Protein AF-T1AAK2-F1 (afdb_monomer_lite)

Organism: NCBI:txid410659

pLDDT: mean 90.62, std 12.0, range [41.94, 97.44]

Secondary structure (DSSP, 8-state):
-HHHHTT-SS--EEEE-SEEETHHHHHHHHSSEEEE-TT-EEE-GGGGGT----TTHHHHHHHHH-HHHHHHHHHH--EEEHHHHHHTT-SEEEP---

InterPro domains:
  IPR001753 Enoyl-CoA hydratase/isomerase-like domain [PF00378] (5-89)
  IPR029045 ClpP/crotonase-like domain superfamily [SSF52096] (2-89)

Sequence (98 aa):
MILMLRRLPLPVIAAVNGVAAGAGANIAFACDLVLAARSASFVQAFARIGLVPDCGGTWFVPRLVGAARAMGLALLGEKLPAAQAAQWGSDLALSRGR

Structure (mmCIF, N/CA/C/O backbone):
data_AF-T1AAK2-F1
#
_entry.id   AF-T1AAK2-F1
#
loop_
_atom_site.group_PDB
_atom_site.id
_atom_site.type_symbol
_atom_site.label_atom_id
_atom_site.label_alt_id
_atom_site.label_comp_id
_atom_site.label_asym_id
_atom_site.label_entity_id
_atom_site.label_seq_id
_atom_site.pdbx_PDB_ins_code
_atom_site.Cartn_x
_atom_site.Cartn_y
_atom_site.Cartn_z
_atom_site.occupancy
_atom_site.B_iso_or_equiv
_atom_site.auth_seq_id
_atom_site.auth_comp_id
_atom_site.auth_asym_id
_atom_site.auth_atom_id
_atom_site.pdbx_PDB_model_num
ATOM 1 N N . MET A 1 1 ? 3.416 -16.464 3.490 1.00 88.12 1 MET A N 1
ATOM 2 C CA . MET A 1 1 ? 2.940 -15.370 4.366 1.00 88.12 1 MET A CA 1
ATOM 3 C C . MET A 1 1 ? 1.570 -14.837 3.944 1.00 88.12 1 MET A C 1
ATOM 5 O O . MET A 1 1 ? 0.615 -15.110 4.653 1.00 88.12 1 MET A O 1
ATOM 9 N N . ILE A 1 2 ? 1.426 -14.141 2.806 1.00 94.88 2 ILE A N 1
ATOM 10 C CA . ILE A 1 2 ? 0.179 -13.418 2.467 1.00 94.88 2 ILE A CA 1
ATOM 11 C C . ILE A 1 2 ? -1.085 -14.296 2.413 1.00 94.88 2 ILE A C 1
ATOM 13 O O . ILE A 1 2 ? -2.151 -13.890 2.863 1.00 94.88 2 ILE A O 1
ATOM 17 N N . LEU A 1 3 ? -0.956 -15.543 1.949 1.00 94.56 3 LEU A N 1
ATOM 18 C CA . LEU A 1 3 ? -2.061 -16.506 1.937 1.00 94.56 3 LEU A CA 1
ATOM 19 C C . LEU A 1 3 ? -2.513 -16.924 3.341 1.00 94.56 3 LEU A C 1
ATOM 21 O O . LEU A 1 3 ? -3.669 -17.287 3.503 1.00 94.56 3 LEU A O 1
ATOM 25 N N . MET A 1 4 ? -1.629 -16.890 4.344 1.00 95.00 4 MET A N 1
ATOM 26 C CA . MET A 1 4 ? -2.017 -17.185 5.727 1.00 95.00 4 MET A CA 1
ATOM 27 C C . MET A 1 4 ? -2.861 -16.046 6.298 1.00 95.00 4 MET A C 1
ATOM 29 O O . MET A 1 4 ? -3.911 -16.320 6.862 1.00 95.00 4 MET A O 1
ATOM 33 N N . LEU A 1 5 ? -2.461 -14.788 6.065 1.00 94.25 5 LEU A N 1
ATOM 34 C CA . LEU A 1 5 ? -3.240 -13.607 6.459 1.00 94.25 5 LEU A CA 1
ATOM 35 C C . LEU A 1 5 ? -4.644 -13.643 5.842 1.00 94.25 5 LEU A C 1
ATOM 37 O O . LEU A 1 5 ? -5.631 -13.510 6.553 1.00 94.25 5 LEU A O 1
ATOM 41 N N . ARG A 1 6 ? -4.742 -13.927 4.536 1.00 93.19 6 ARG A N 1
ATOM 42 C CA . ARG A 1 6 ? -6.023 -14.014 3.807 1.00 93.19 6 ARG A CA 1
ATOM 43 C C . ARG A 1 6 ? -6.914 -15.199 4.196 1.00 93.19 6 ARG A C 1
ATOM 45 O O . ARG A 1 6 ? -8.056 -15.250 3.757 1.00 93.19 6 ARG A O 1
ATOM 52 N N . ARG A 1 7 ? -6.392 -16.177 4.940 1.00 96.12 7 ARG A N 1
ATOM 53 C CA . ARG A 1 7 ? -7.134 -17.368 5.389 1.00 96.12 7 ARG A CA 1
ATOM 54 C C . ARG A 1 7 ? -7.571 -17.278 6.849 1.00 96.12 7 ARG A C 1
ATOM 56 O O . ARG A 1 7 ? -8.154 -18.236 7.350 1.00 96.12 7 ARG A O 1
ATOM 63 N N . LEU A 1 8 ? -7.274 -16.175 7.539 1.00 96.88 8 LEU A N 1
ATOM 64 C CA . LEU A 1 8 ? -7.744 -15.980 8.903 1.00 96.88 8 LEU A CA 1
ATOM 65 C C . LEU A 1 8 ? -9.282 -15.950 8.9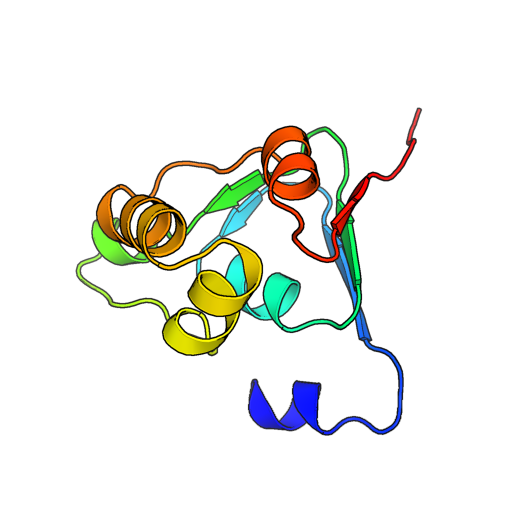19 1.00 96.88 8 LEU A C 1
ATOM 67 O O . LEU A 1 8 ? -9.881 -15.267 8.092 1.00 96.88 8 LEU A O 1
ATOM 71 N N . PRO A 1 9 ? -9.940 -16.647 9.864 1.00 97.06 9 PRO A N 1
ATOM 72 C CA . PRO A 1 9 ? -11.397 -16.617 10.004 1.00 97.06 9 PRO A CA 1
ATOM 73 C C . PRO A 1 9 ? -11.886 -15.345 10.722 1.00 97.06 9 PRO A C 1
ATOM 75 O O . PRO A 1 9 ? -12.990 -15.317 11.259 1.00 97.06 9 PRO A O 1
ATOM 78 N N . LEU A 1 10 ? -11.042 -14.314 10.791 1.00 96.94 10 LEU A N 1
ATOM 79 C CA . LEU A 1 10 ? -11.267 -13.068 11.511 1.00 96.94 10 LEU A CA 1
ATOM 80 C C . LEU A 1 10 ? -11.011 -11.892 10.563 1.00 96.94 10 LEU A C 1
ATOM 82 O O . LEU A 1 10 ? -10.091 -11.989 9.748 1.00 96.94 10 LEU A O 1
ATOM 86 N N . PRO A 1 11 ? -11.748 -10.775 10.701 1.00 95.25 11 PRO A N 1
ATOM 87 C CA . PRO A 1 11 ? -11.446 -9.551 9.968 1.00 95.25 11 PRO A CA 1
ATOM 88 C C . PRO A 1 11 ? -10.037 -9.040 10.285 1.00 95.25 11 PRO A C 1
ATOM 90 O O . PRO A 1 11 ? -9.645 -8.962 11.453 1.00 95.25 11 PRO A O 1
ATOM 93 N N . VAL A 1 12 ? -9.294 -8.639 9.256 1.00 95.88 12 VAL A N 1
ATOM 94 C CA . VAL A 1 12 ? -7.945 -8.081 9.377 1.00 95.88 12 VAL A CA 1
ATOM 95 C C . VAL A 1 12 ? -7.969 -6.602 9.007 1.00 95.88 12 VAL A C 1
ATOM 97 O O . VAL A 1 12 ? -8.337 -6.235 7.893 1.00 95.88 12 VAL A O 1
ATOM 100 N N . ILE A 1 13 ? -7.537 -5.743 9.933 1.00 95.56 13 ILE A N 1
ATOM 101 C CA . ILE A 1 13 ? -7.494 -4.288 9.739 1.00 95.56 13 ILE A CA 1
ATOM 102 C C . ILE A 1 13 ? -6.042 -3.814 9.771 1.00 95.56 13 ILE A C 1
ATOM 104 O O . ILE A 1 13 ? -5.328 -4.050 10.746 1.00 95.56 13 ILE A O 1
ATOM 108 N N . ALA A 1 14 ? -5.605 -3.105 8.730 1.00 95.94 14 ALA A N 1
ATOM 109 C CA . ALA A 1 14 ? -4.312 -2.424 8.722 1.00 95.94 14 ALA A CA 1
ATOM 110 C C . ALA A 1 14 ? -4.465 -0.975 9.198 1.00 95.94 14 ALA A C 1
ATOM 112 O O . ALA A 1 14 ? -5.129 -0.181 8.542 1.00 95.94 14 ALA A O 1
ATOM 113 N N . ALA A 1 15 ? -3.814 -0.600 10.299 1.00 96.56 15 ALA A N 1
ATOM 114 C CA . ALA A 1 15 ? -3.704 0.794 10.728 1.00 96.56 15 ALA A CA 1
ATOM 115 C C . ALA A 1 15 ? -2.364 1.384 10.259 1.00 96.56 15 ALA A C 1
ATOM 117 O O . ALA A 1 15 ? -1.300 0.945 10.690 1.00 96.56 15 ALA A O 1
ATOM 118 N N . VAL A 1 16 ? -2.408 2.377 9.370 1.00 96.88 16 VAL A N 1
ATOM 119 C CA . VAL A 1 16 ? -1.230 2.955 8.710 1.00 96.88 16 VAL A CA 1
ATOM 120 C C . VAL A 1 16 ? -1.051 4.410 9.137 1.00 96.88 16 VAL A C 1
ATOM 122 O O . VAL A 1 16 ? -1.832 5.288 8.768 1.00 96.88 16 VAL A O 1
ATOM 125 N N . ASN A 1 17 ? 0.014 4.675 9.894 1.00 95.81 17 ASN A N 1
ATOM 126 C CA . ASN A 1 17 ? 0.405 6.012 10.340 1.00 95.81 17 ASN A CA 1
ATOM 127 C C . ASN A 1 17 ? 1.833 6.325 9.872 1.00 95.81 17 ASN A C 1
ATOM 129 O O . ASN A 1 17 ? 2.797 6.160 10.614 1.00 95.81 17 ASN A O 1
ATOM 133 N N . GLY A 1 18 ? 1.964 6.703 8.599 1.00 95.94 18 GLY A N 1
ATOM 134 C CA . GLY A 1 18 ? 3.249 6.996 7.968 1.00 95.94 18 GLY A CA 1
ATOM 135 C C . GLY A 1 18 ? 3.368 6.401 6.568 1.00 95.94 18 GLY A C 1
ATOM 136 O O . GLY A 1 18 ? 2.371 6.193 5.876 1.00 95.94 18 GLY A O 1
ATOM 137 N N . VAL A 1 19 ? 4.601 6.155 6.128 1.00 97.44 19 VAL A N 1
ATOM 138 C CA . VAL A 1 19 ? 4.872 5.587 4.802 1.00 97.44 19 VAL A CA 1
ATOM 139 C C . VAL A 1 19 ? 4.811 4.060 4.865 1.00 97.44 19 VAL A C 1
ATOM 141 O O . VAL A 1 19 ? 5.651 3.434 5.505 1.00 97.44 19 VAL A O 1
ATOM 144 N N . ALA A 1 20 ? 3.860 3.456 4.153 1.00 97.12 20 ALA A N 1
ATOM 145 C CA . ALA A 1 20 ? 3.843 2.027 3.867 1.00 97.12 20 ALA A CA 1
ATOM 146 C C . ALA A 1 20 ? 4.564 1.779 2.532 1.00 97.12 20 ALA A C 1
ATOM 148 O O . ALA A 1 20 ? 4.085 2.182 1.472 1.00 97.12 20 ALA A O 1
ATOM 149 N N . ALA A 1 21 ? 5.734 1.143 2.573 1.00 96.25 21 ALA A N 1
ATOM 150 C CA . ALA A 1 21 ? 6.583 0.939 1.399 1.00 96.25 21 ALA A CA 1
ATOM 151 C C . ALA A 1 21 ? 6.732 -0.541 1.036 1.00 96.25 21 ALA A C 1
ATOM 153 O O . ALA A 1 21 ? 6.885 -1.393 1.910 1.00 96.25 21 ALA A O 1
ATOM 154 N N . GLY A 1 22 ? 6.709 -0.832 -0.265 1.00 95.31 22 GLY A N 1
ATOM 155 C CA . GLY A 1 22 ? 6.933 -2.162 -0.822 1.00 95.31 22 GLY A CA 1
ATOM 156 C C . GLY A 1 22 ? 5.982 -3.203 -0.231 1.00 95.31 22 GLY A C 1
ATOM 157 O O . GLY A 1 22 ? 4.761 -3.034 -0.277 1.00 95.31 22 GLY A O 1
ATOM 158 N N . ALA A 1 23 ? 6.554 -4.243 0.381 1.00 95.06 23 ALA A N 1
ATOM 159 C CA . ALA A 1 23 ? 5.812 -5.299 1.062 1.00 95.06 23 ALA A CA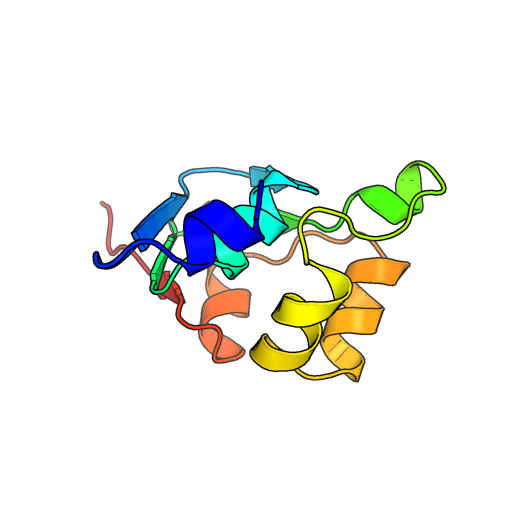 1
ATOM 160 C C . ALA A 1 23 ? 4.813 -4.742 2.084 1.00 95.06 23 ALA A C 1
ATOM 162 O O . ALA A 1 23 ? 3.686 -5.221 2.163 1.00 95.06 23 ALA A O 1
ATOM 163 N N . GLY A 1 24 ? 5.180 -3.684 2.816 1.00 95.44 24 GLY A N 1
ATOM 164 C CA . GLY A 1 24 ? 4.297 -3.052 3.797 1.00 95.44 24 GLY A CA 1
ATOM 165 C C . GLY A 1 24 ? 3.031 -2.458 3.171 1.00 95.44 24 GLY A C 1
ATOM 166 O O . GLY A 1 24 ? 1.951 -2.587 3.743 1.00 95.44 24 GLY A O 1
ATOM 167 N N . ALA A 1 25 ? 3.134 -1.873 1.971 1.00 95.50 25 ALA A N 1
ATOM 168 C CA . ALA A 1 25 ? 1.962 -1.401 1.232 1.00 95.50 25 ALA A CA 1
ATOM 169 C C . ALA A 1 25 ? 1.088 -2.576 0.775 1.00 95.50 25 ALA A C 1
ATOM 171 O O . ALA A 1 25 ? -0.125 -2.550 0.950 1.00 95.50 25 ALA A O 1
ATOM 172 N N . ASN A 1 26 ? 1.708 -3.629 0.238 1.00 95.50 26 ASN A N 1
ATOM 173 C CA . ASN A 1 26 ? 0.993 -4.791 -0.293 1.00 95.50 26 ASN A CA 1
ATOM 174 C C . ASN A 1 26 ? 0.287 -5.600 0.798 1.00 95.50 26 ASN A C 1
ATOM 176 O O . ASN A 1 26 ? -0.825 -6.071 0.579 1.00 95.50 26 ASN A O 1
ATOM 180 N N . ILE A 1 27 ? 0.893 -5.716 1.982 1.00 95.69 27 ILE A N 1
ATOM 181 C CA . ILE A 1 27 ? 0.259 -6.326 3.154 1.00 95.69 27 ILE A CA 1
ATOM 182 C C . ILE A 1 27 ? -0.939 -5.489 3.598 1.00 95.69 27 ILE A C 1
ATOM 184 O O . ILE A 1 27 ? -2.004 -6.057 3.814 1.00 95.69 27 ILE A O 1
ATOM 188 N N . ALA A 1 28 ? -0.797 -4.160 3.685 1.00 95.31 28 ALA A N 1
ATOM 189 C CA . ALA A 1 28 ? -1.918 -3.289 4.032 1.00 95.31 28 ALA A CA 1
ATOM 190 C C . ALA A 1 28 ? -3.078 -3.458 3.040 1.00 95.31 28 ALA A C 1
ATOM 192 O O . ALA A 1 28 ? -4.208 -3.672 3.455 1.00 95.31 28 ALA A O 1
ATOM 193 N N . PHE A 1 29 ? -2.792 -3.468 1.737 1.00 93.00 29 PHE A N 1
ATOM 194 C CA . PHE A 1 29 ? -3.792 -3.682 0.685 1.00 93.00 29 PHE A CA 1
ATOM 195 C C . PHE A 1 29 ? -4.400 -5.091 0.641 1.00 93.00 29 PHE A C 1
ATOM 197 O O . PHE A 1 29 ? -5.383 -5.302 -0.062 1.00 93.00 29 PHE A O 1
ATOM 204 N N . ALA A 1 30 ? -3.828 -6.065 1.347 1.00 93.75 30 ALA A N 1
ATOM 205 C CA . ALA A 1 30 ? -4.392 -7.408 1.453 1.00 93.75 30 ALA A CA 1
ATOM 206 C C . ALA A 1 30 ? -5.312 -7.586 2.673 1.00 93.75 30 ALA A C 1
ATOM 208 O O . ALA A 1 30 ? -5.972 -8.625 2.777 1.00 93.75 30 ALA A O 1
ATOM 209 N N . CYS A 1 31 ? -5.326 -6.618 3.595 1.00 94.12 31 CYS A N 1
ATOM 210 C CA . CYS A 1 31 ? -6.264 -6.569 4.713 1.00 94.12 31 CYS A CA 1
ATOM 211 C C . CYS A 1 31 ? -7.678 -6.235 4.224 1.00 94.12 31 CYS A C 1
ATOM 213 O O . CYS A 1 31 ? -7.851 -5.663 3.151 1.00 94.12 31 CYS A O 1
ATOM 215 N N . ASP A 1 32 ? -8.686 -6.576 5.025 1.00 91.62 32 ASP A N 1
ATOM 216 C CA . ASP A 1 32 ? -10.091 -6.344 4.670 1.00 91.62 32 ASP A CA 1
ATOM 217 C C . ASP A 1 32 ? -10.468 -4.861 4.768 1.00 91.62 32 ASP A C 1
ATOM 219 O O . ASP A 1 32 ? -11.319 -4.385 4.026 1.00 91.62 32 ASP A O 1
ATOM 223 N N . LEU A 1 33 ? -9.821 -4.126 5.678 1.00 92.19 33 LEU A N 1
ATOM 224 C CA . LEU A 1 33 ? -9.934 -2.675 5.792 1.00 92.19 33 LEU A CA 1
ATOM 225 C C . LEU A 1 33 ? -8.575 -2.052 6.079 1.00 92.19 33 LEU A C 1
ATOM 227 O O . LEU A 1 33 ? -7.768 -2.588 6.847 1.00 92.19 33 LEU A O 1
ATOM 231 N N . VAL A 1 34 ? -8.354 -0.861 5.532 1.00 94.12 34 VAL A N 1
ATOM 232 C CA . VAL A 1 34 ? -7.159 -0.069 5.825 1.00 94.12 34 VAL A CA 1
ATOM 233 C C . VAL A 1 34 ? -7.559 1.265 6.446 1.00 94.12 34 VAL A C 1
ATOM 235 O O . VAL A 1 34 ? -8.250 2.073 5.838 1.00 94.12 34 VAL A O 1
ATOM 238 N N .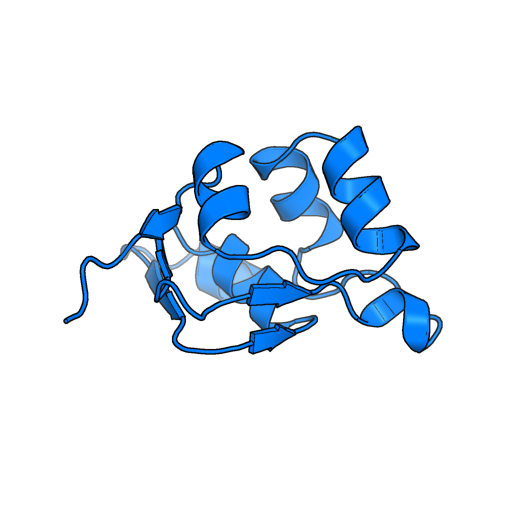 LEU A 1 35 ? -7.106 1.516 7.671 1.00 95.12 35 LEU A N 1
ATOM 239 C CA . LEU A 1 35 ? -7.252 2.783 8.375 1.00 95.12 35 LEU A CA 1
ATOM 240 C C . LEU A 1 35 ? -5.983 3.607 8.203 1.00 95.12 35 LEU A C 1
ATOM 242 O O . LEU A 1 35 ? -4.973 3.337 8.849 1.00 95.12 35 LEU A O 1
ATOM 246 N N . ALA A 1 36 ? -6.024 4.624 7.349 1.00 95.19 36 ALA A N 1
ATOM 247 C CA . ALA A 1 36 ? -4.862 5.467 7.086 1.00 95.19 36 ALA A CA 1
ATOM 248 C C . ALA A 1 36 ? -4.982 6.842 7.754 1.00 95.19 36 ALA A C 1
ATOM 250 O O . ALA A 1 36 ? -6.018 7.508 7.667 1.00 95.19 36 ALA A O 1
ATOM 251 N N . ALA A 1 37 ? -3.897 7.289 8.392 1.00 96.44 37 ALA A N 1
ATOM 252 C CA . ALA A 1 37 ? -3.741 8.681 8.795 1.00 96.44 37 ALA A CA 1
ATOM 253 C C . ALA A 1 37 ? -3.694 9.587 7.553 1.00 96.44 37 ALA A C 1
ATOM 255 O O . ALA A 1 37 ? -3.211 9.182 6.497 1.00 96.44 37 ALA A O 1
ATOM 256 N N . ARG A 1 38 ? -4.128 10.849 7.674 1.00 93.12 38 ARG A N 1
ATOM 257 C CA . ARG A 1 38 ? -4.063 11.822 6.563 1.00 93.12 38 ARG A CA 1
ATOM 258 C C . ARG A 1 38 ? -2.650 12.016 6.002 1.00 93.12 38 ARG A C 1
ATOM 260 O O . ARG A 1 38 ? -2.503 12.243 4.807 1.00 93.12 38 ARG A O 1
ATOM 267 N N . SER A 1 39 ? -1.637 11.918 6.860 1.00 95.44 39 SER A N 1
ATOM 268 C CA . SER A 1 39 ? -0.218 12.023 6.504 1.00 95.44 39 SER A CA 1
ATOM 269 C C . SER A 1 39 ? 0.364 10.742 5.894 1.00 95.44 39 SER A C 1
ATOM 271 O O . SER A 1 39 ? 1.517 10.745 5.460 1.00 95.44 39 SER A O 1
ATOM 273 N N . ALA A 1 40 ? -0.390 9.639 5.874 1.00 97.31 40 ALA A N 1
ATOM 274 C CA . ALA A 1 40 ? 0.106 8.369 5.374 1.00 97.31 40 ALA A CA 1
ATOM 275 C C . ALA A 1 40 ? 0.260 8.370 3.845 1.00 97.31 40 ALA A C 1
ATOM 277 O O . ALA A 1 40 ? -0.440 9.075 3.111 1.00 97.31 40 ALA A O 1
ATOM 278 N N . SER A 1 41 ? 1.180 7.541 3.359 1.00 96.94 41 SER A N 1
ATOM 279 C CA . SER A 1 41 ? 1.357 7.297 1.926 1.00 96.94 41 SER A CA 1
ATOM 280 C C . SER A 1 41 ? 1.779 5.859 1.661 1.00 96.94 41 SER A C 1
ATOM 282 O O . SER A 1 41 ? 2.403 5.224 2.508 1.00 96.94 41 SER A O 1
ATOM 284 N N . PHE A 1 42 ? 1.448 5.363 0.476 1.00 96.50 42 PHE A N 1
ATOM 285 C CA . PHE A 1 42 ? 1.767 4.016 0.013 1.00 96.50 42 PHE A CA 1
ATOM 286 C C . PHE A 1 42 ? 2.733 4.098 -1.165 1.00 96.50 42 PHE A C 1
ATOM 288 O O . PHE A 1 42 ? 2.586 4.978 -2.006 1.00 96.50 42 PHE A O 1
ATOM 295 N N . VAL A 1 43 ? 3.720 3.208 -1.263 1.00 96.50 43 VAL A N 1
ATOM 296 C CA . VAL A 1 43 ? 4.682 3.242 -2.377 1.00 96.50 43 VAL A CA 1
ATOM 297 C C . VAL A 1 43 ? 5.101 1.846 -2.82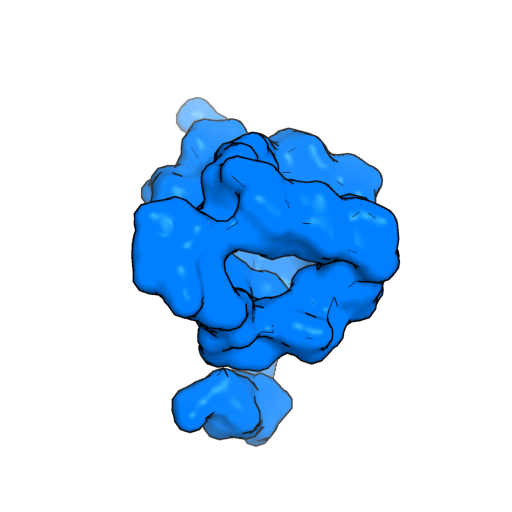2 1.00 96.50 43 VAL A C 1
ATOM 299 O O . VAL A 1 43 ? 5.493 1.015 -2.006 1.00 96.50 43 VAL A O 1
ATOM 302 N N . GLN A 1 44 ? 5.074 1.599 -4.133 1.00 95.88 44 GLN A N 1
ATOM 303 C CA . GLN A 1 44 ? 5.656 0.400 -4.744 1.00 95.88 44 GLN A CA 1
ATOM 304 C C . GLN A 1 44 ? 7.138 0.657 -5.056 1.00 95.88 44 GLN A C 1
ATOM 306 O O . GLN A 1 44 ? 7.517 0.956 -6.181 1.00 95.88 44 GLN A O 1
ATOM 311 N N . ALA A 1 45 ? 7.999 0.567 -4.041 1.00 92.81 45 ALA A N 1
ATOM 312 C CA . ALA A 1 45 ? 9.417 0.935 -4.161 1.00 92.81 45 ALA A CA 1
ATOM 313 C C . ALA A 1 45 ? 10.279 -0.052 -4.986 1.00 92.81 45 ALA A C 1
ATOM 315 O O . ALA A 1 45 ? 11.462 0.203 -5.194 1.00 92.81 45 ALA A O 1
ATOM 316 N N . PHE A 1 46 ? 9.705 -1.163 -5.459 1.00 95.19 46 PHE A N 1
ATOM 317 C CA . PHE A 1 46 ? 10.426 -2.278 -6.083 1.00 95.19 46 PHE A CA 1
ATOM 318 C C . PHE A 1 46 ? 11.137 -1.911 -7.390 1.00 95.19 46 PHE A C 1
ATOM 320 O O . PHE A 1 46 ? 12.281 -2.316 -7.590 1.00 95.19 46 PHE A O 1
ATOM 327 N N . ALA A 1 47 ? 10.519 -1.080 -8.239 1.00 90.88 47 ALA A N 1
ATOM 328 C CA . ALA A 1 47 ? 11.125 -0.660 -9.505 1.00 90.88 47 ALA A CA 1
ATOM 329 C C . ALA A 1 47 ? 12.468 0.060 -9.307 1.00 90.88 47 ALA A C 1
ATOM 331 O O . ALA A 1 47 ? 13.375 -0.072 -10.124 1.00 90.88 47 ALA A O 1
ATOM 332 N N . ARG A 1 48 ? 12.644 0.751 -8.173 1.00 90.62 48 ARG A N 1
ATOM 333 C CA . ARG A 1 48 ? 13.879 1.481 -7.840 1.00 90.62 48 ARG A CA 1
ATOM 334 C C . ARG A 1 48 ? 15.056 0.561 -7.517 1.00 90.62 48 ARG A C 1
ATOM 336 O O . ARG A 1 48 ? 16.189 1.027 -7.480 1.00 90.62 48 ARG A O 1
ATOM 343 N N . ILE A 1 49 ? 14.783 -0.715 -7.259 1.00 93.75 49 ILE A N 1
ATOM 344 C CA . ILE A 1 49 ? 15.774 -1.739 -6.914 1.00 93.75 49 ILE A CA 1
ATOM 345 C C . ILE A 1 49 ? 15.754 -2.916 -7.901 1.00 93.75 49 ILE A C 1
ATOM 347 O O . ILE A 1 49 ? 16.296 -3.974 -7.602 1.00 93.75 49 ILE A O 1
ATOM 351 N N . GLY A 1 50 ? 15.125 -2.749 -9.071 1.00 93.12 50 GLY A N 1
ATOM 352 C CA . GLY A 1 50 ? 15.065 -3.789 -10.102 1.00 93.12 50 GLY A CA 1
ATOM 353 C C . GLY A 1 50 ? 14.218 -5.007 -9.722 1.00 93.12 50 GLY A C 1
ATOM 354 O O . GLY A 1 50 ? 14.439 -6.090 -10.256 1.00 93.12 50 GLY A O 1
ATOM 355 N N . LEU A 1 51 ? 13.266 -4.849 -8.797 1.00 95.62 51 LEU A N 1
ATOM 356 C CA . LEU A 1 51 ? 12.375 -5.920 -8.356 1.00 95.62 51 LEU A CA 1
ATOM 357 C C . LEU A 1 51 ? 10.939 -5.707 -8.842 1.00 95.62 51 LEU A C 1
ATOM 359 O O . LEU A 1 51 ? 10.501 -4.593 -9.132 1.00 95.62 51 LEU A O 1
ATOM 363 N N . VAL A 1 52 ? 10.186 -6.805 -8.874 1.00 93.88 52 VAL A N 1
ATOM 364 C CA . VAL A 1 52 ? 8.733 -6.804 -9.082 1.00 93.88 52 VAL A CA 1
ATOM 365 C C . VAL A 1 52 ? 7.993 -6.654 -7.745 1.00 93.88 52 VAL A C 1
ATOM 367 O O . VAL A 1 52 ? 8.556 -7.010 -6.706 1.00 93.88 52 VAL A O 1
ATOM 370 N N . PRO A 1 53 ? 6.732 -6.179 -7.735 1.00 94.88 53 PRO A N 1
ATOM 371 C CA . PRO A 1 53 ? 5.926 -6.151 -6.518 1.00 94.88 53 PRO A CA 1
ATOM 372 C C . PRO A 1 53 ? 5.783 -7.525 -5.854 1.00 94.88 53 PRO A C 1
ATOM 374 O O . PRO A 1 53 ? 5.354 -8.492 -6.485 1.00 94.88 53 PRO A O 1
ATOM 377 N N . ASP A 1 54 ? 6.101 -7.595 -4.563 1.00 94.44 54 ASP A N 1
ATOM 378 C CA . ASP A 1 54 ? 6.035 -8.817 -3.756 1.00 94.44 54 ASP A CA 1
ATOM 379 C C . ASP A 1 54 ? 4.738 -8.910 -2.926 1.00 94.44 54 ASP A C 1
ATOM 381 O O . ASP A 1 54 ? 3.805 -8.131 -3.118 1.00 94.44 54 ASP A O 1
ATOM 385 N N . CYS A 1 55 ? 4.657 -9.874 -1.999 1.00 95.62 55 CYS A N 1
ATOM 386 C CA . CYS A 1 55 ? 3.587 -9.975 -0.992 1.00 95.62 55 CYS A CA 1
ATOM 387 C C . CYS A 1 55 ? 2.157 -9.887 -1.558 1.00 95.62 55 CYS A C 1
ATOM 389 O O . CYS A 1 55 ? 1.252 -9.370 -0.910 1.00 95.62 55 CYS A O 1
ATOM 391 N N . GLY A 1 56 ? 1.944 -10.407 -2.770 1.00 93.81 56 GLY A N 1
ATOM 392 C CA . GLY A 1 56 ? 0.645 -10.380 -3.445 1.00 93.81 56 GLY A CA 1
ATOM 393 C C . GLY A 1 56 ? 0.296 -9.047 -4.114 1.00 93.81 56 GLY A C 1
ATOM 394 O O . GLY A 1 56 ? -0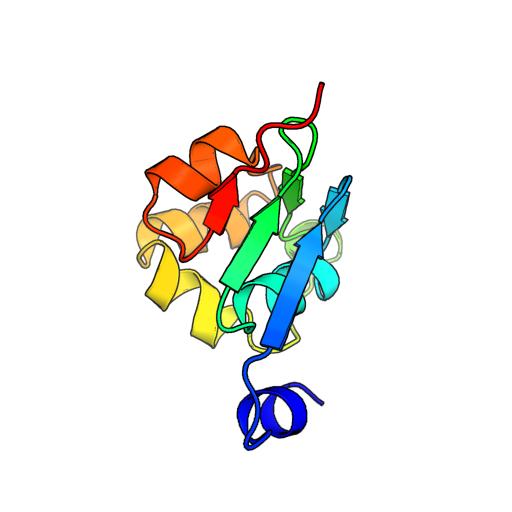.812 -8.913 -4.624 1.00 93.81 56 GLY A O 1
ATOM 395 N N . GLY A 1 57 ? 1.208 -8.073 -4.167 1.00 93.75 57 GLY A N 1
ATOM 396 C CA . GLY A 1 57 ? 0.973 -6.760 -4.774 1.00 93.75 57 GLY A CA 1
ATOM 397 C C . GLY A 1 57 ? 0.505 -6.833 -6.227 1.00 93.75 57 GLY A C 1
ATOM 398 O O . GLY A 1 57 ? -0.433 -6.139 -6.609 1.00 93.75 57 GLY A O 1
ATOM 399 N N . THR A 1 58 ? 1.065 -7.752 -7.018 1.00 95.19 58 THR A N 1
ATOM 400 C CA . THR A 1 58 ? 0.633 -8.011 -8.404 1.00 95.19 58 THR A CA 1
ATOM 401 C C . THR A 1 58 ? -0.782 -8.586 -8.514 1.00 95.19 58 THR A C 1
ATOM 403 O O . THR A 1 58 ? -1.382 -8.544 -9.586 1.00 95.19 58 THR A O 1
ATOM 406 N N . TRP A 1 59 ? -1.346 -9.101 -7.420 1.00 94.12 59 TRP A N 1
ATOM 407 C CA . TRP A 1 59 ? -2.712 -9.608 -7.361 1.00 94.12 59 TRP A CA 1
ATOM 408 C C . TRP A 1 59 ? -3.695 -8.570 -6.812 1.00 94.12 59 TRP A C 1
ATOM 410 O O . TRP A 1 59 ? -4.718 -8.312 -7.453 1.00 94.12 59 TRP A O 1
ATOM 420 N N . PHE A 1 60 ? -3.398 -7.986 -5.646 1.00 92.25 60 PHE A N 1
ATOM 421 C CA . PHE A 1 60 ? -4.316 -7.098 -4.922 1.00 92.25 60 PHE A CA 1
ATOM 422 C C . PHE A 1 60 ? -4.397 -5.708 -5.549 1.00 92.25 60 PHE A C 1
ATOM 424 O O . PHE A 1 60 ? -5.491 -5.229 -5.833 1.00 92.25 60 PHE A O 1
ATOM 431 N N . VAL A 1 61 ? -3.255 -5.078 -5.836 1.00 92.62 61 VAL A N 1
ATOM 432 C CA . VAL A 1 61 ? -3.210 -3.690 -6.320 1.00 92.62 61 VAL A CA 1
ATOM 433 C C . VAL A 1 61 ? -4.033 -3.487 -7.605 1.00 92.62 61 VAL A C 1
ATOM 435 O O . VAL A 1 61 ? -4.887 -2.601 -7.605 1.00 92.62 61 VAL A O 1
ATOM 438 N N . PRO A 1 62 ? -3.901 -4.298 -8.679 1.00 93.56 62 PRO A N 1
ATOM 439 C CA . PRO A 1 62 ? -4.726 -4.110 -9.878 1.00 93.56 62 PRO A CA 1
ATOM 440 C C . PRO A 1 62 ? -6.222 -4.346 -9.655 1.00 93.56 62 PRO A C 1
ATOM 442 O O . PRO A 1 62 ? -7.024 -3.783 -10.396 1.00 93.56 62 PRO A O 1
ATOM 445 N N . ARG A 1 63 ? -6.613 -5.136 -8.647 1.00 91.88 63 ARG A N 1
ATOM 446 C CA . ARG A 1 63 ? -8.026 -5.364 -8.299 1.00 91.88 63 ARG A CA 1
ATOM 447 C C . ARG A 1 63 ? -8.624 -4.211 -7.502 1.00 91.88 63 ARG A C 1
ATOM 449 O O . ARG A 1 63 ? -9.805 -3.943 -7.657 1.00 91.88 63 ARG A O 1
ATOM 456 N N . LEU A 1 64 ? -7.807 -3.525 -6.706 1.00 90.94 64 LEU A N 1
ATOM 457 C CA . LEU A 1 64 ? -8.237 -2.372 -5.916 1.00 90.94 64 LEU A CA 1
ATOM 458 C C . LEU A 1 64 ? -8.332 -1.093 -6.749 1.00 90.94 64 LEU A C 1
ATOM 460 O O . LEU A 1 64 ? -9.273 -0.330 -6.585 1.00 90.94 64 LEU A O 1
ATOM 464 N N . VAL A 1 65 ? -7.356 -0.834 -7.628 1.00 92.00 65 VAL A N 1
ATOM 465 C CA . VAL A 1 65 ? -7.249 0.474 -8.311 1.00 92.00 65 VAL A CA 1
ATOM 466 C C . VAL A 1 65 ? -7.385 0.403 -9.835 1.00 92.00 65 VAL A C 1
ATOM 468 O O . VAL A 1 65 ? -7.363 1.439 -10.503 1.00 92.00 65 VAL A O 1
ATOM 471 N N . GLY A 1 66 ? -7.535 -0.798 -10.397 1.00 93.44 66 GLY A N 1
ATOM 472 C CA . GLY A 1 66 ? -7.531 -1.043 -11.838 1.00 93.44 66 GLY A CA 1
ATOM 473 C C . GLY A 1 66 ? -6.121 -1.145 -12.432 1.00 93.44 66 GLY A C 1
ATOM 474 O O . GLY A 1 66 ? -5.137 -0.651 -11.876 1.00 93.44 66 GLY A O 1
ATOM 475 N N . ALA A 1 67 ? -6.018 -1.781 -13.603 1.00 94.69 67 ALA A N 1
ATOM 476 C CA . ALA A 1 67 ? -4.737 -2.130 -14.223 1.00 94.69 67 ALA A CA 1
ATOM 477 C C . ALA A 1 67 ? -3.851 -0.912 -14.539 1.00 94.69 67 ALA A C 1
ATOM 479 O O . ALA A 1 67 ? -2.661 -0.929 -14.238 1.00 94.69 67 ALA A O 1
ATOM 480 N N . ALA A 1 68 ? -4.424 0.160 -15.098 1.00 95.81 68 ALA A N 1
ATOM 481 C CA . ALA A 1 68 ? -3.661 1.346 -15.493 1.00 95.81 68 ALA A CA 1
ATOM 482 C C . ALA A 1 68 ? -2.997 2.038 -14.291 1.00 95.81 68 ALA A C 1
ATOM 484 O O . ALA A 1 68 ? -1.803 2.334 -14.320 1.00 95.81 68 ALA A O 1
ATOM 485 N N . ARG A 1 69 ? -3.748 2.237 -13.199 1.00 94.94 69 ARG A N 1
ATOM 486 C CA . ARG A 1 69 ? -3.212 2.838 -11.969 1.00 94.94 69 ARG A CA 1
ATOM 487 C C . ARG A 1 69 ? -2.205 1.917 -11.293 1.00 94.94 69 ARG A C 1
ATOM 489 O O . ARG A 1 69 ? -1.156 2.387 -10.874 1.00 94.94 69 ARG A O 1
ATOM 496 N N . ALA A 1 70 ? -2.486 0.615 -11.231 1.00 94.94 70 ALA A N 1
ATOM 497 C CA . ALA A 1 70 ? -1.556 -0.358 -10.665 1.00 94.94 70 ALA A CA 1
ATOM 498 C C . ALA A 1 70 ? -0.221 -0.390 -11.418 1.00 94.94 70 ALA A C 1
ATOM 500 O O . ALA A 1 70 ? 0.832 -0.435 -10.787 1.00 94.94 70 ALA A O 1
ATOM 501 N N . MET A 1 71 ? -0.261 -0.303 -12.750 1.00 96.50 71 MET A N 1
ATOM 502 C CA . MET A 1 71 ? 0.940 -0.215 -13.573 1.00 96.50 71 MET A CA 1
ATOM 503 C C . MET A 1 71 ? 1.709 1.082 -13.306 1.00 96.50 71 MET A C 1
ATOM 505 O O . MET A 1 71 ? 2.914 1.031 -13.091 1.00 96.50 71 MET A O 1
ATOM 509 N N . GLY A 1 72 ? 1.025 2.228 -13.234 1.00 95.81 72 GLY A N 1
ATOM 510 C CA . GLY A 1 72 ? 1.655 3.501 -12.870 1.00 95.81 72 GLY A CA 1
ATOM 511 C C . GLY A 1 72 ? 2.340 3.444 -11.501 1.00 95.81 72 GLY A C 1
ATOM 512 O O . GLY A 1 72 ? 3.509 3.802 -11.385 1.00 95.81 72 GLY A O 1
ATOM 513 N N . LEU A 1 73 ? 1.655 2.904 -10.486 1.00 95.44 73 LEU A N 1
ATOM 514 C CA . LEU A 1 73 ? 2.233 2.702 -9.155 1.00 95.44 73 LEU A CA 1
ATOM 515 C C . LEU A 1 73 ? 3.484 1.817 -9.215 1.00 95.44 73 LEU A C 1
ATOM 517 O O . LEU A 1 73 ? 4.502 2.173 -8.629 1.00 95.44 73 LEU A O 1
ATOM 521 N N . ALA A 1 74 ? 3.417 0.686 -9.923 1.00 95.81 74 ALA A N 1
ATOM 522 C CA . ALA A 1 74 ? 4.500 -0.290 -9.990 1.00 95.81 74 ALA A CA 1
ATOM 523 C C . ALA A 1 74 ? 5.710 0.187 -10.807 1.00 95.81 74 ALA A C 1
ATOM 525 O O . ALA A 1 74 ? 6.835 -0.082 -10.400 1.00 95.81 74 ALA A O 1
ATOM 526 N N . LEU A 1 75 ? 5.495 0.877 -11.933 1.00 96.25 75 LEU A N 1
ATOM 527 C CA . LEU A 1 75 ? 6.567 1.325 -12.829 1.00 96.25 75 LEU A CA 1
ATOM 528 C C . LEU A 1 75 ? 7.244 2.606 -12.343 1.00 96.25 75 LEU A C 1
ATOM 530 O O . LEU A 1 75 ? 8.464 2.714 -12.421 1.00 96.25 75 LEU A O 1
ATOM 534 N N . LEU A 1 76 ? 6.462 3.577 -11.863 1.00 95.25 76 LEU A N 1
ATOM 535 C CA . LEU A 1 76 ? 6.990 4.884 -11.465 1.00 95.25 76 LEU A CA 1
ATOM 536 C C . LEU A 1 76 ? 7.507 4.872 -10.022 1.00 95.25 76 LEU A C 1
ATOM 538 O O . LEU A 1 76 ? 8.418 5.622 -9.678 1.00 95.25 76 LEU A O 1
ATOM 542 N N . GLY A 1 77 ? 6.939 4.018 -9.161 1.00 93.19 77 GLY A N 1
ATOM 543 C CA . GLY A 1 77 ? 7.330 3.932 -7.753 1.00 93.19 77 GLY A CA 1
ATOM 544 C C . GLY A 1 77 ? 7.081 5.229 -6.975 1.00 93.19 77 GLY A C 1
ATOM 545 O O . GLY A 1 77 ? 7.793 5.522 -6.009 1.00 93.19 77 GLY A O 1
ATOM 546 N N . GLU A 1 78 ? 6.099 6.023 -7.406 1.00 94.25 78 GLU A N 1
ATOM 547 C CA . GLU A 1 78 ? 5.694 7.262 -6.747 1.00 94.25 78 GLU A CA 1
ATOM 548 C C . GLU A 1 78 ? 4.872 6.987 -5.483 1.00 94.25 78 GLU A C 1
ATOM 550 O O . GLU A 1 78 ? 4.244 5.936 -5.320 1.00 94.25 78 GLU A O 1
ATOM 555 N N . LYS A 1 79 ? 4.883 7.950 -4.557 1.00 95.38 79 LYS A N 1
ATOM 556 C CA . LYS A 1 79 ? 4.039 7.886 -3.363 1.00 95.38 79 LYS A CA 1
ATOM 557 C C . LYS A 1 79 ? 2.586 8.122 -3.760 1.00 95.38 79 LYS A C 1
ATOM 559 O O . LYS A 1 79 ? 2.277 9.146 -4.354 1.00 95.38 79 LYS A O 1
ATOM 564 N N . LEU A 1 80 ? 1.706 7.231 -3.326 1.00 95.62 80 LEU A N 1
ATOM 565 C CA . LEU A 1 80 ? 0.258 7.381 -3.333 1.00 95.62 80 LEU A CA 1
ATOM 566 C C . LEU A 1 80 ? -0.195 7.944 -1.974 1.00 95.62 80 LEU A C 1
ATOM 568 O O . LEU A 1 80 ? -0.174 7.209 -0.981 1.00 95.62 80 LEU A O 1
ATOM 572 N N . PRO A 1 81 ? -0.588 9.226 -1.878 1.00 96.56 81 PRO A N 1
ATOM 573 C CA . PRO A 1 81 ? -1.090 9.802 -0.634 1.00 96.56 81 PRO A CA 1
ATOM 574 C C . PRO A 1 81 ? -2.398 9.133 -0.198 1.00 96.56 81 PRO A C 1
ATOM 576 O O . PRO A 1 81 ? -3.237 8.800 -1.037 1.00 96.56 81 PRO A O 1
ATOM 579 N N . ALA A 1 82 ? -2.621 9.002 1.114 1.00 94.44 82 ALA A N 1
ATOM 580 C CA . ALA A 1 82 ? -3.820 8.357 1.659 1.00 94.44 82 ALA A CA 1
ATOM 581 C C . ALA A 1 82 ? -5.130 8.967 1.128 1.00 94.44 82 ALA A C 1
ATOM 583 O O . ALA A 1 82 ? -6.066 8.239 0.805 1.00 94.44 82 ALA A O 1
ATOM 584 N N . ALA A 1 83 ? -5.184 10.294 0.971 1.00 93.88 83 ALA A N 1
ATOM 585 C CA . ALA A 1 83 ? -6.353 10.982 0.422 1.00 93.88 83 ALA A CA 1
ATOM 586 C C . ALA A 1 83 ? -6.694 10.524 -1.007 1.00 93.88 83 ALA A C 1
ATOM 588 O O . ALA A 1 83 ? -7.862 10.320 -1.326 1.00 93.88 83 ALA A O 1
ATOM 589 N N . GLN A 1 84 ? -5.679 10.324 -1.850 1.00 94.19 84 GLN A N 1
ATOM 590 C CA . GLN A 1 84 ? -5.861 9.848 -3.219 1.00 94.19 84 GLN A CA 1
ATOM 591 C C . GLN A 1 84 ? -6.210 8.356 -3.248 1.00 94.19 84 GLN A C 1
ATOM 593 O O . GLN A 1 84 ? -7.094 7.953 -3.999 1.00 94.19 84 GLN A O 1
ATOM 598 N N . ALA A 1 85 ? -5.582 7.543 -2.394 1.00 92.31 85 ALA A N 1
ATOM 599 C CA . ALA A 1 85 ? -5.919 6.126 -2.270 1.00 92.31 85 ALA A CA 1
ATOM 600 C C . ALA A 1 85 ? -7.401 5.913 -1.893 1.00 92.31 85 ALA A C 1
ATOM 602 O O . ALA A 1 85 ? -8.068 5.072 -2.497 1.00 92.31 85 ALA A O 1
ATOM 603 N N . ALA A 1 86 ? -7.940 6.723 -0.974 1.00 91.25 86 ALA A N 1
ATOM 604 C CA . ALA A 1 86 ? -9.352 6.672 -0.581 1.00 91.25 86 ALA A CA 1
ATOM 605 C C . ALA A 1 86 ? -10.300 7.020 -1.742 1.00 91.25 86 ALA A C 1
ATOM 607 O O . ALA A 1 86 ? -11.349 6.405 -1.901 1.00 91.25 86 ALA A O 1
ATOM 608 N N . GLN A 1 87 ? -9.922 7.983 -2.590 1.00 90.50 87 GLN A N 1
ATOM 609 C CA . GLN A 1 87 ? -10.713 8.362 -3.769 1.00 90.50 87 GLN A CA 1
ATOM 610 C C . GLN A 1 87 ? -10.730 7.276 -4.846 1.00 90.50 87 GLN A C 1
ATOM 612 O O . GLN A 1 87 ? -11.663 7.208 -5.641 1.00 90.50 87 GLN A O 1
ATOM 617 N N . TRP A 1 88 ? -9.696 6.437 -4.908 1.00 87.06 88 TRP A N 1
ATOM 618 C CA . TRP A 1 88 ? -9.588 5.380 -5.913 1.00 87.06 88 TRP A CA 1
ATOM 619 C C . TRP A 1 88 ? -10.429 4.141 -5.605 1.00 87.06 88 TRP A C 1
ATOM 621 O O . TRP A 1 88 ? -10.394 3.202 -6.395 1.00 87.06 88 TRP A O 1
ATOM 631 N N . GLY A 1 89 ? -11.203 4.149 -4.515 1.00 66.62 89 GLY A N 1
ATOM 632 C CA . GLY A 1 89 ? -12.083 3.038 -4.157 1.00 66.62 89 GLY A CA 1
ATOM 633 C C . GLY A 1 89 ? -11.342 1.840 -3.566 1.00 66.62 89 GLY A C 1
ATOM 634 O O . GLY A 1 89 ? -11.903 0.753 -3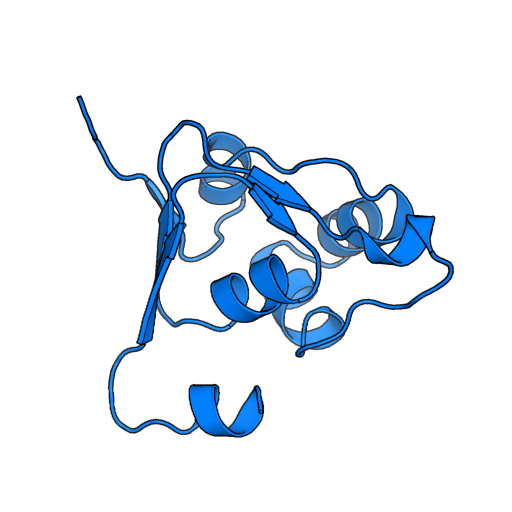.517 1.00 66.62 89 GLY A O 1
ATOM 635 N N . SER A 1 90 ? -10.096 2.026 -3.113 1.00 59.78 90 SER A N 1
ATOM 636 C CA . SER A 1 90 ? -9.490 1.050 -2.202 1.00 59.78 90 SER A CA 1
ATOM 637 C C . SER A 1 90 ? -10.327 1.006 -0.918 1.00 59.78 90 SER A C 1
ATOM 639 O O . SER A 1 90 ? -10.874 2.045 -0.546 1.00 59.78 90 SER A O 1
ATOM 641 N N . ASP A 1 91 ? -10.445 -0.152 -0.258 1.00 60.03 91 ASP A N 1
ATOM 642 C CA . ASP A 1 91 ? -11.178 -0.372 1.012 1.00 60.03 91 ASP A CA 1
ATOM 643 C C . ASP A 1 91 ? -10.533 0.374 2.214 1.00 60.03 91 ASP A C 1
ATOM 645 O O . ASP A 1 91 ? -10.321 -0.143 3.314 1.00 60.03 91 ASP A O 1
ATOM 649 N N . LEU A 1 92 ? -10.145 1.623 1.972 1.00 61.91 92 LEU A N 1
ATOM 650 C CA . LEU A 1 92 ? -9.364 2.509 2.799 1.00 61.91 92 LEU A CA 1
ATOM 651 C C . LEU A 1 92 ? -10.307 3.513 3.460 1.00 61.91 92 LEU A C 1
ATOM 653 O O . LEU A 1 92 ? -10.817 4.440 2.829 1.00 61.91 92 LEU A O 1
ATOM 657 N N . ALA A 1 93 ? -10.487 3.370 4.765 1.00 58.38 93 ALA A N 1
ATOM 658 C CA . ALA A 1 93 ? -11.142 4.368 5.586 1.00 58.38 93 ALA A CA 1
ATOM 659 C C . ALA A 1 93 ? -10.101 5.381 6.096 1.00 58.38 93 ALA A C 1
ATOM 661 O O . ALA A 1 93 ? -9.107 5.042 6.741 1.00 58.38 93 ALA A O 1
ATOM 662 N N . LEU A 1 94 ? -10.324 6.665 5.807 1.00 63.06 94 LEU A N 1
ATOM 663 C CA . LEU A 1 94 ? -9.477 7.741 6.321 1.00 63.06 94 LEU A CA 1
ATOM 664 C C . LEU A 1 94 ? -9.820 8.020 7.786 1.00 63.06 94 LEU A C 1
ATOM 666 O O . LEU A 1 94 ? -10.941 8.410 8.117 1.00 63.06 94 LEU A O 1
ATOM 670 N N . SER A 1 95 ? -8.830 7.874 8.662 1.00 52.41 95 SER A N 1
ATOM 671 C CA . SER A 1 95 ? -8.964 8.228 10.073 1.00 52.41 95 SER A CA 1
ATOM 672 C C . SER A 1 95 ? -9.044 9.755 10.228 1.00 52.41 95 SER A C 1
ATOM 674 O O . SER A 1 95 ? -8.144 10.499 9.820 1.00 52.41 95 SER A O 1
ATOM 676 N N . ARG A 1 96 ? -10.137 10.246 10.833 1.00 46.78 96 ARG A N 1
ATOM 677 C CA . ARG A 1 96 ? -10.305 11.651 11.247 1.00 46.78 96 ARG A CA 1
ATOM 678 C C . ARG A 1 96 ? -9.528 11.909 12.551 1.00 46.78 96 ARG A C 1
ATOM 680 O O . ARG A 1 96 ? -10.126 12.193 13.579 1.00 46.78 96 ARG A O 1
ATOM 687 N N . GLY A 1 97 ? -8.204 11.783 12.529 1.00 50.69 97 GLY A N 1
ATOM 688 C CA . GLY A 1 97 ? -7.342 12.142 13.667 1.00 50.69 97 GLY A CA 1
ATOM 689 C C . GLY A 1 97 ? -7.078 13.652 13.740 1.00 50.69 97 GLY A C 1
ATOM 690 O O . GLY A 1 97 ? -6.860 14.261 12.690 1.00 50.69 97 GLY A O 1
ATOM 691 N N . ARG A 1 98 ? -7.153 14.224 14.952 1.00 41.94 98 ARG A N 1
ATOM 692 C CA . ARG A 1 98 ? -6.864 15.635 15.295 1.00 41.94 98 ARG A CA 1
ATOM 693 C C . ARG A 1 98 ? -5.521 16.116 14.756 1.00 41.94 98 ARG A C 1
ATOM 695 O O . ARG A 1 98 ? -4.575 15.301 14.755 1.00 41.94 98 ARG A O 1
#

Radius of gyration: 12.58 Å; chains: 1; bounding box: 28×33×31 Å

Foldseek 3Di:
DLVVQLPDPDAFEAEFEAEQEQLSLLSNLSGPAYEYEQRYWYWNCQLVVVHFGDSCLVPRVCVQQNDVVSCCRNNVRDIHGLVNSVVSRRNYDYDPDD